Protein AF-A0A378ND97-F1 (afdb_monomer)

Mean predicted aligned error: 9.79 Å

Structure (mmCIF, N/CA/C/O backbone):
data_AF-A0A378ND97-F1
#
_entry.id   AF-A0A378ND97-F1
#
loop_
_atom_site.group_PDB
_atom_site.id
_atom_site.type_symbol
_atom_site.label_atom_id
_atom_site.label_alt_id
_atom_site.label_comp_id
_atom_site.label_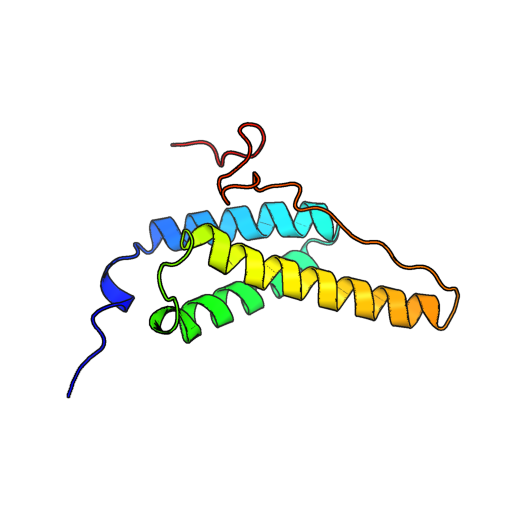asym_id
_atom_site.label_entity_id
_atom_site.label_seq_id
_atom_site.pdbx_PDB_ins_code
_atom_site.Cartn_x
_atom_site.Cartn_y
_atom_site.Cartn_z
_atom_site.occupancy
_atom_site.B_iso_or_equiv
_atom_site.auth_seq_id
_atom_site.auth_comp_id
_atom_site.auth_asym_id
_atom_site.auth_atom_id
_atom_site.pdbx_PDB_model_num
ATOM 1 N N . MET A 1 1 ? -26.756 -15.012 16.395 1.00 37.25 1 MET A N 1
ATOM 2 C CA . MET A 1 1 ? -25.751 -15.045 15.308 1.00 37.25 1 MET A CA 1
ATOM 3 C C . MET A 1 1 ? -25.290 -13.625 15.045 1.00 37.25 1 MET A C 1
ATOM 5 O O . MET A 1 1 ? -26.088 -12.788 14.644 1.00 37.25 1 MET A O 1
ATOM 9 N N . ILE A 1 2 ? -24.046 -13.345 15.417 1.00 39.44 2 ILE A N 1
ATOM 10 C CA . ILE A 1 2 ? -23.477 -12.010 15.603 1.00 39.44 2 ILE A CA 1
ATOM 11 C C . ILE A 1 2 ? -22.924 -11.552 14.249 1.00 39.44 2 ILE A C 1
ATOM 13 O O . ILE A 1 2 ? -21.774 -11.824 13.927 1.00 39.44 2 ILE A O 1
ATOM 17 N N . HIS A 1 3 ? -23.751 -10.922 13.415 1.00 43.84 3 HIS A N 1
ATOM 18 C CA . HIS A 1 3 ? -23.277 -10.317 12.168 1.00 43.84 3 HIS A CA 1
ATOM 19 C C . HIS A 1 3 ? -22.579 -8.990 12.497 1.00 43.84 3 HIS A C 1
ATOM 21 O O . HIS A 1 3 ? -23.192 -7.931 12.580 1.00 43.84 3 HIS A O 1
ATOM 27 N N . ASN A 1 4 ? -21.300 -9.130 12.836 1.00 43.69 4 ASN A N 1
ATOM 28 C CA . ASN A 1 4 ? -20.170 -8.273 12.496 1.00 43.69 4 ASN A CA 1
ATOM 29 C C . ASN A 1 4 ? -20.470 -6.780 12.212 1.00 43.69 4 ASN A C 1
ATOM 31 O O . ASN A 1 4 ? -20.640 -6.359 11.071 1.00 43.69 4 ASN A O 1
ATOM 35 N N . LYS A 1 5 ? -20.502 -5.960 13.271 1.00 46.53 5 LYS A N 1
ATOM 36 C CA . LYS A 1 5 ? -20.775 -4.508 13.223 1.00 46.53 5 LYS A CA 1
ATOM 37 C C . LYS A 1 5 ? -19.636 -3.640 12.651 1.00 46.53 5 LYS A C 1
ATOM 39 O O . LYS A 1 5 ? -19.857 -2.454 12.449 1.00 46.53 5 LYS A O 1
ATOM 44 N N . ILE A 1 6 ? -18.436 -4.178 12.407 1.00 51.16 6 ILE A N 1
ATOM 45 C CA . ILE A 1 6 ? -17.265 -3.372 11.993 1.00 51.16 6 ILE A CA 1
ATOM 46 C C . ILE A 1 6 ? -17.322 -2.994 10.505 1.00 51.16 6 ILE A C 1
ATOM 48 O O . ILE A 1 6 ? -16.892 -1.906 10.130 1.00 51.16 6 ILE A O 1
ATOM 52 N N . SER A 1 7 ? -17.940 -3.831 9.668 1.00 51.81 7 SER A N 1
ATOM 53 C CA . SER A 1 7 ? -18.040 -3.600 8.221 1.00 51.81 7 SER A CA 1
ATOM 54 C C . SER A 1 7 ? -18.982 -2.445 7.819 1.00 51.81 7 SER A C 1
ATOM 56 O O . SER A 1 7 ? -19.127 -2.183 6.629 1.00 51.81 7 SER A O 1
ATOM 58 N N . LEU A 1 8 ? -19.636 -1.773 8.777 1.00 53.94 8 LEU A N 1
ATOM 59 C CA . LEU A 1 8 ? -20.702 -0.784 8.548 1.00 53.94 8 LEU A CA 1
ATOM 60 C C . LEU A 1 8 ? -20.278 0.691 8.709 1.00 53.94 8 LEU A C 1
ATOM 62 O O . LEU A 1 8 ? -21.089 1.560 8.416 1.00 53.94 8 LEU A O 1
ATOM 66 N N . ASP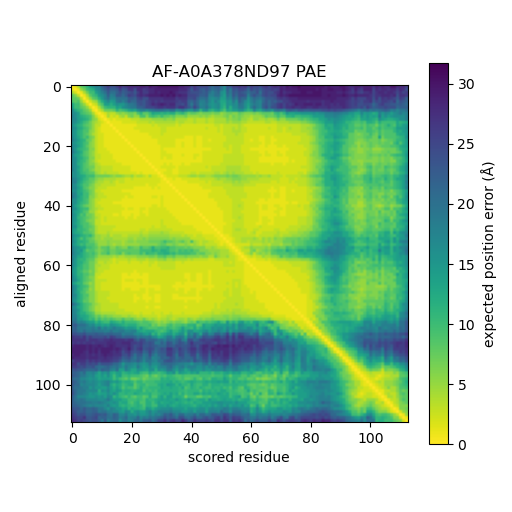 A 1 9 ? -19.040 0.984 9.128 1.00 66.81 9 ASP A N 1
ATOM 67 C CA . ASP A 1 9 ? -18.592 2.362 9.436 1.00 66.81 9 ASP A CA 1
ATOM 68 C C . ASP A 1 9 ? -17.719 3.025 8.351 1.00 66.81 9 ASP A C 1
ATOM 70 O O . ASP A 1 9 ? -17.379 4.200 8.475 1.00 66.81 9 ASP A O 1
ATOM 74 N N . ILE A 1 10 ? -17.321 2.302 7.299 1.00 75.31 10 ILE A N 1
ATOM 75 C CA . ILE A 1 10 ? -16.458 2.844 6.237 1.00 75.31 10 ILE A CA 1
ATOM 76 C C . ILE A 1 10 ? -17.300 3.028 4.980 1.00 75.31 10 ILE A C 1
ATOM 78 O O . ILE A 1 10 ? -17.876 2.063 4.472 1.00 75.31 10 ILE A O 1
ATOM 82 N N . SER A 1 11 ? -17.369 4.256 4.464 1.00 85.38 11 SER A N 1
ATOM 83 C CA . SER A 1 11 ? -18.134 4.515 3.246 1.00 85.38 11 SER A CA 1
ATOM 84 C C . SER A 1 11 ? -17.433 3.923 2.018 1.00 85.38 11 SER A C 1
ATOM 86 O O . SER A 1 11 ? -16.202 3.865 1.931 1.00 85.38 11 SER A O 1
ATOM 88 N N . SER A 1 12 ? -18.219 3.494 1.029 1.00 84.94 12 SER A N 1
ATOM 89 C CA . SER A 1 12 ? -17.696 3.044 -0.268 1.00 84.94 12 SER A CA 1
ATOM 90 C C . SER A 1 12 ? -16.850 4.120 -0.956 1.00 84.94 12 SER A C 1
ATOM 92 O O . SER A 1 12 ? -15.884 3.801 -1.644 1.00 84.94 12 SER A O 1
ATOM 94 N N . GLU A 1 13 ? -17.182 5.389 -0.730 1.00 86.94 13 GLU A N 1
ATOM 95 C CA . GLU A 1 13 ? -16.450 6.551 -1.226 1.00 86.94 13 GLU A CA 1
ATOM 96 C C . GLU A 1 13 ? -15.055 6.671 -0.596 1.00 86.94 13 GLU A C 1
ATOM 98 O O . GLU A 1 13 ? -14.069 6.791 -1.320 1.00 86.94 13 GLU A O 1
ATOM 103 N N . GLN A 1 14 ? -14.939 6.523 0.729 1.00 85.75 14 GLN A N 1
ATOM 104 C CA . GLN A 1 14 ? -13.639 6.497 1.412 1.00 85.75 14 GLN A CA 1
ATOM 105 C C . GLN A 1 14 ? -12.762 5.341 0.920 1.00 85.75 14 GLN A C 1
ATOM 107 O O . GLN A 1 14 ? -11.559 5.502 0.719 1.00 85.75 14 GLN A O 1
ATOM 112 N N . LEU A 1 15 ? -13.357 4.166 0.699 1.00 89.56 15 LEU A N 1
ATOM 113 C CA . LEU A 1 15 ? -12.656 3.010 0.139 1.00 89.56 15 LEU A CA 1
ATOM 114 C C . LEU A 1 15 ? -12.158 3.271 -1.291 1.00 89.56 15 LEU A C 1
ATOM 116 O O . LEU A 1 15 ? -11.027 2.904 -1.622 1.00 89.56 15 LEU A O 1
ATOM 120 N N . ALA A 1 16 ? -12.972 3.918 -2.126 1.00 90.19 16 ALA A N 1
ATOM 121 C CA . ALA A 1 16 ? -12.591 4.284 -3.486 1.00 90.19 16 ALA A CA 1
ATOM 122 C C . ALA A 1 16 ? -11.433 5.295 -3.503 1.00 90.19 16 ALA A C 1
ATOM 124 O O . ALA A 1 16 ? -10.472 5.103 -4.251 1.00 90.19 16 ALA A O 1
ATOM 125 N N . ASP A 1 17 ? -11.487 6.312 -2.643 1.00 89.81 17 ASP A N 1
ATOM 126 C CA . ASP A 1 17 ? -10.430 7.314 -2.485 1.00 89.81 17 ASP A CA 1
ATOM 127 C C . ASP A 1 17 ? -9.103 6.678 -2.023 1.00 89.81 17 ASP A C 1
ATOM 129 O O . ASP A 1 17 ? -8.054 6.869 -2.647 1.00 89.81 17 ASP A O 1
ATOM 133 N N . ILE A 1 18 ? -9.151 5.808 -1.007 1.00 91.00 18 ILE A N 1
ATOM 134 C CA . ILE A 1 18 ? -7.976 5.048 -0.551 1.00 91.00 18 ILE A CA 1
ATOM 135 C C . ILE A 1 18 ? -7.387 4.223 -1.701 1.00 91.00 18 ILE A C 1
ATOM 137 O O . ILE A 1 18 ? -6.175 4.267 -1.921 1.00 91.00 18 ILE A O 1
ATOM 141 N N . ARG A 1 19 ? -8.219 3.513 -2.475 1.00 94.81 19 ARG A N 1
ATOM 142 C CA . ARG A 1 19 ? -7.755 2.725 -3.629 1.00 94.81 19 ARG A CA 1
ATOM 143 C C . ARG A 1 19 ? -7.093 3.602 -4.695 1.00 94.81 19 ARG A C 1
ATOM 145 O O . ARG A 1 19 ? -6.062 3.215 -5.241 1.00 94.81 19 ARG A O 1
ATOM 152 N N . GLN A 1 20 ? -7.656 4.769 -5.009 1.00 93.75 20 GLN A N 1
ATOM 153 C CA . GLN A 1 20 ? -7.060 5.687 -5.988 1.00 93.75 20 GLN A CA 1
ATOM 154 C C . GLN A 1 20 ? -5.675 6.167 -5.549 1.00 93.75 20 GLN A C 1
ATOM 156 O O . GLN A 1 20 ? -4.754 6.259 -6.360 1.00 93.75 20 GLN A O 1
ATOM 161 N N . GLN A 1 21 ? -5.498 6.440 -4.263 1.00 92.00 21 GLN A N 1
ATOM 162 C CA . GLN A 1 21 ? -4.207 6.871 -3.736 1.00 92.00 21 GLN A CA 1
ATOM 163 C C . GLN A 1 21 ? -3.197 5.731 -3.670 1.00 92.00 21 GLN A C 1
ATOM 165 O O . GLN A 1 21 ? -2.021 5.946 -3.953 1.00 92.00 21 GLN A O 1
ATOM 170 N N . MET A 1 22 ? -3.652 4.517 -3.347 1.00 94.88 22 MET A N 1
ATOM 171 C CA . MET A 1 22 ? -2.833 3.310 -3.445 1.00 94.88 22 MET A CA 1
ATOM 172 C C . MET A 1 22 ? -2.289 3.132 -4.865 1.00 94.88 22 MET A C 1
ATOM 174 O O . MET A 1 22 ? -1.111 2.822 -5.018 1.00 94.88 22 MET A O 1
ATOM 178 N N . LEU A 1 23 ? -3.110 3.374 -5.897 1.00 95.31 23 LEU A N 1
ATOM 179 C CA . LEU A 1 23 ? -2.671 3.315 -7.297 1.00 95.31 23 LEU A CA 1
ATOM 180 C C . LEU A 1 23 ? -1.593 4.351 -7.606 1.00 95.31 23 LEU A C 1
ATOM 182 O O . LEU A 1 23 ? -0.549 3.982 -8.134 1.00 95.31 23 LEU A O 1
ATOM 186 N N . LYS A 1 24 ? -1.804 5.619 -7.234 1.00 91.38 24 LYS A N 1
ATOM 187 C CA . LYS A 1 24 ? -0.797 6.676 -7.437 1.00 91.38 24 LYS A CA 1
ATOM 188 C C . LYS A 1 24 ? 0.526 6.327 -6.751 1.00 91.38 24 LYS A C 1
ATOM 190 O O . LYS A 1 24 ? 1.583 6.457 -7.356 1.00 91.38 24 LYS A O 1
ATOM 195 N N . PHE A 1 25 ? 0.460 5.840 -5.512 1.00 89.69 25 PHE A N 1
ATOM 196 C CA . PHE A 1 25 ? 1.630 5.375 -4.772 1.00 89.69 25 PHE A CA 1
ATOM 197 C C . PHE A 1 25 ? 2.334 4.222 -5.498 1.00 89.69 25 PHE A C 1
ATOM 199 O O . PHE A 1 25 ? 3.519 4.322 -5.793 1.00 89.69 25 PHE A O 1
ATOM 206 N N . ALA A 1 26 ? 1.612 3.157 -5.851 1.00 92.56 26 ALA A N 1
ATOM 207 C CA . ALA A 1 26 ? 2.196 1.989 -6.506 1.00 92.56 26 ALA A CA 1
ATOM 208 C C . ALA A 1 26 ? 2.815 2.326 -7.874 1.00 92.56 26 ALA A C 1
ATOM 210 O O . ALA A 1 26 ? 3.880 1.811 -8.200 1.00 92.56 26 ALA A O 1
ATOM 211 N N . GLN A 1 27 ? 2.201 3.231 -8.642 1.00 90.88 27 GLN A N 1
ATOM 212 C CA . GLN A 1 27 ? 2.741 3.710 -9.918 1.00 90.88 27 GLN A CA 1
ATOM 213 C C . GLN A 1 27 ? 4.080 4.438 -9.749 1.00 90.88 27 GLN A C 1
ATOM 215 O O . GLN A 1 27 ? 4.990 4.216 -10.547 1.00 90.88 27 GLN A O 1
ATOM 220 N N . LEU A 1 28 ? 4.226 5.256 -8.700 1.00 86.88 28 LEU A N 1
ATOM 221 C CA . LEU A 1 28 ? 5.491 5.932 -8.392 1.00 86.88 28 LEU A CA 1
ATOM 222 C C . LEU A 1 28 ? 6.600 4.945 -8.005 1.00 86.88 28 LEU A C 1
ATOM 224 O O . LEU A 1 28 ? 7.759 5.190 -8.317 1.00 86.88 28 LEU A O 1
ATOM 228 N N . GLN A 1 29 ? 6.251 3.843 -7.337 1.00 85.88 29 GLN A N 1
ATOM 229 C CA . GLN A 1 29 ? 7.220 2.843 -6.873 1.00 85.88 29 GLN A CA 1
ATOM 230 C C . GLN A 1 29 ? 7.624 1.844 -7.967 1.00 85.88 29 GLN A C 1
ATOM 232 O O . GLN A 1 29 ? 8.773 1.425 -8.035 1.00 85.88 29 GLN A O 1
ATOM 237 N N . LEU A 1 30 ? 6.681 1.429 -8.816 1.00 87.56 30 LEU A N 1
ATOM 238 C CA . LEU A 1 30 ? 6.882 0.308 -9.740 1.00 87.56 30 LEU A CA 1
ATOM 239 C C . LEU A 1 30 ? 7.172 0.738 -11.179 1.00 87.56 30 LEU A C 1
ATOM 241 O O . LEU A 1 30 ? 7.685 -0.073 -11.947 1.00 87.56 30 LEU A O 1
ATOM 245 N N . GLN A 1 31 ? 6.818 1.975 -11.552 1.00 86.31 31 GLN A N 1
ATOM 246 C CA . GLN A 1 31 ? 6.921 2.509 -12.920 1.00 86.31 31 GLN A CA 1
ATOM 247 C C . GLN A 1 31 ? 6.237 1.638 -14.000 1.00 86.31 31 GLN A C 1
ATOM 249 O O . GLN A 1 31 ? 6.471 1.813 -15.193 1.00 86.31 31 GLN A O 1
ATOM 254 N N . ASP A 1 32 ? 5.353 0.728 -13.587 1.00 91.12 32 ASP A N 1
ATOM 255 C CA . ASP A 1 32 ? 4.566 -0.164 -14.434 1.00 91.12 32 ASP A CA 1
ATOM 256 C C . ASP A 1 32 ? 3.105 -0.082 -13.986 1.00 91.12 32 ASP A C 1
ATOM 258 O O . ASP A 1 32 ? 2.766 -0.375 -12.836 1.00 91.12 32 ASP A O 1
ATOM 262 N N . ILE A 1 33 ? 2.242 0.363 -14.900 1.00 92.56 33 ILE A N 1
ATOM 263 C CA . ILE A 1 33 ? 0.828 0.628 -14.622 1.00 92.56 33 ILE A CA 1
ATOM 264 C C . ILE A 1 33 ? 0.075 -0.671 -14.331 1.00 92.56 33 ILE A C 1
ATOM 266 O O . ILE A 1 33 ? -0.689 -0.715 -13.368 1.00 92.56 33 ILE A O 1
ATOM 270 N N . ALA A 1 34 ? 0.295 -1.718 -15.129 1.00 95.38 34 ALA A N 1
ATOM 271 C CA . ALA A 1 34 ? -0.421 -2.983 -14.983 1.00 95.38 34 ALA A CA 1
ATOM 272 C C . ALA A 1 34 ? -0.022 -3.669 -13.673 1.00 95.38 34 ALA A C 1
ATOM 274 O O . ALA A 1 34 ? -0.875 -4.060 -12.877 1.00 95.38 34 ALA A O 1
ATOM 275 N N . LEU A 1 35 ? 1.281 -3.711 -13.394 1.00 94.50 35 LEU A N 1
ATOM 276 C CA . LEU A 1 35 ? 1.788 -4.267 -12.147 1.00 94.50 35 LEU A CA 1
ATOM 277 C C . LEU A 1 35 ? 1.300 -3.476 -10.923 1.00 94.50 35 LEU A C 1
ATOM 279 O O . LEU A 1 35 ? 0.939 -4.069 -9.906 1.00 94.50 35 LEU A O 1
ATOM 283 N N . ALA A 1 36 ? 1.272 -2.142 -11.002 1.00 94.81 36 ALA A N 1
ATOM 284 C CA . ALA A 1 36 ? 0.737 -1.308 -9.931 1.00 94.81 36 ALA A CA 1
ATOM 285 C C . ALA A 1 36 ? -0.746 -1.605 -9.667 1.00 94.81 36 ALA A C 1
ATOM 287 O O . ALA A 1 36 ? -1.146 -1.726 -8.505 1.00 94.81 36 ALA A O 1
ATOM 288 N N . GLU A 1 37 ? -1.555 -1.764 -10.717 1.00 96.81 37 GLU A N 1
ATOM 289 C CA . GLU A 1 37 ? -2.961 -2.143 -10.582 1.00 96.81 37 GLU A CA 1
ATOM 290 C C . GLU A 1 37 ? -3.132 -3.500 -9.900 1.00 96.81 37 GLU A C 1
ATOM 292 O O . GLU A 1 37 ? -3.934 -3.603 -8.966 1.00 96.81 37 GLU A O 1
ATOM 297 N N . ASP A 1 38 ? -2.356 -4.504 -10.301 1.00 97.00 38 ASP A N 1
ATOM 298 C CA . ASP A 1 38 ? -2.414 -5.847 -9.719 1.00 97.00 38 ASP A CA 1
ATOM 299 C C . ASP A 1 38 ? -2.028 -5.840 -8.234 1.00 97.00 38 ASP A C 1
ATOM 301 O O . ASP A 1 38 ? -2.757 -6.363 -7.380 1.00 97.00 38 ASP A O 1
ATOM 305 N N . MET A 1 39 ? -0.921 -5.174 -7.887 1.00 96.31 39 MET A N 1
ATOM 306 C CA . MET A 1 39 ? -0.461 -5.071 -6.499 1.00 96.31 39 MET A CA 1
ATOM 307 C C . MET A 1 39 ? -1.493 -4.368 -5.612 1.00 96.31 39 MET A C 1
ATOM 309 O O . MET A 1 39 ? -1.755 -4.819 -4.490 1.00 96.31 39 MET A O 1
ATOM 313 N N . VAL A 1 40 ? -2.109 -3.292 -6.111 1.00 97.25 40 VAL A N 1
ATOM 314 C CA . VAL A 1 40 ? -3.151 -2.561 -5.380 1.00 97.25 40 VAL A CA 1
ATOM 315 C C . VAL A 1 40 ? -4.411 -3.392 -5.224 1.00 97.25 40 VAL A C 1
ATOM 317 O O . VAL A 1 40 ? -4.953 -3.436 -4.120 1.00 97.25 40 VAL A O 1
ATOM 320 N N . GLN A 1 41 ? -4.878 -4.063 -6.277 1.00 96.25 41 GLN A N 1
ATOM 321 C CA . GLN A 1 41 ? -6.073 -4.904 -6.204 1.00 96.25 41 GLN A CA 1
ATOM 322 C C . GLN A 1 41 ? -5.924 -5.993 -5.144 1.00 96.25 41 GLN A C 1
ATOM 324 O O . GLN A 1 41 ? -6.776 -6.121 -4.261 1.00 96.25 41 GLN A O 1
ATOM 329 N N . GLU A 1 42 ? -4.821 -6.735 -5.177 1.00 96.00 42 GLU A N 1
ATOM 330 C CA . GLU A 1 42 ? -4.560 -7.792 -4.205 1.00 96.00 42 GLU A CA 1
ATOM 331 C C . GLU A 1 42 ? -4.439 -7.254 -2.773 1.00 96.00 42 GLU A C 1
ATOM 333 O O . GLU A 1 42 ? -5.061 -7.795 -1.853 1.00 96.00 42 GLU A O 1
ATOM 338 N N . ALA A 1 43 ? -3.669 -6.180 -2.565 1.00 95.50 43 ALA A N 1
ATOM 339 C CA . ALA A 1 43 ? -3.500 -5.575 -1.244 1.00 95.50 43 ALA A CA 1
ATOM 340 C C . ALA A 1 43 ? -4.834 -5.062 -0.683 1.00 95.50 43 ALA A C 1
ATOM 342 O O . ALA A 1 43 ? -5.158 -5.309 0.478 1.00 95.50 43 ALA A O 1
ATOM 343 N N . PHE A 1 44 ? -5.631 -4.395 -1.516 1.00 94.56 44 PHE A N 1
ATOM 344 C CA . PHE A 1 44 ? -6.911 -3.816 -1.131 1.00 94.56 44 PHE A CA 1
ATOM 345 C C . PHE A 1 44 ? -7.954 -4.887 -0.794 1.00 94.56 44 PHE A C 1
ATOM 347 O O . PHE A 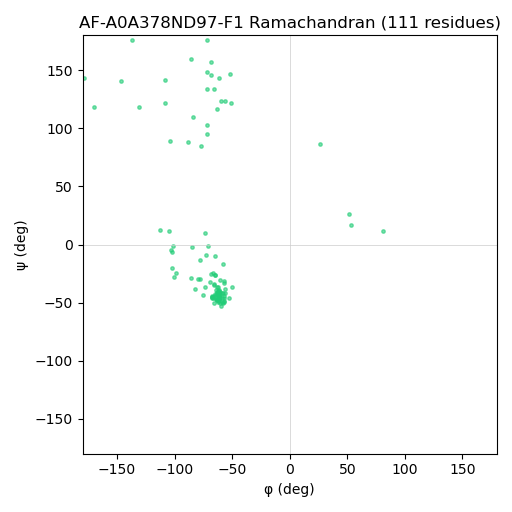1 44 ? -8.616 -4.805 0.241 1.00 94.56 44 PHE A O 1
ATOM 354 N N . VAL A 1 45 ? -8.054 -5.943 -1.609 1.00 93.81 45 VAL A N 1
ATOM 355 C CA . VAL A 1 45 ? -8.937 -7.086 -1.327 1.00 93.81 45 VAL A CA 1
ATOM 356 C C . VAL A 1 45 ? -8.522 -7.785 -0.034 1.00 93.81 45 VAL A C 1
ATOM 358 O O . VAL A 1 45 ? -9.380 -8.111 0.789 1.00 93.81 45 VAL A O 1
ATOM 361 N N . ASN A 1 46 ? -7.221 -7.992 0.181 1.00 91.75 46 ASN A N 1
ATOM 362 C CA . ASN A 1 46 ? -6.719 -8.591 1.417 1.00 91.75 46 ASN A CA 1
ATOM 363 C C . ASN A 1 46 ? -6.998 -7.711 2.639 1.00 91.75 46 ASN A C 1
ATOM 365 O O . ASN A 1 46 ? -7.362 -8.240 3.690 1.00 91.75 46 ASN A O 1
ATOM 369 N N . ALA A 1 47 ? -6.875 -6.391 2.503 1.00 91.44 47 ALA A N 1
ATOM 370 C CA . ALA A 1 47 ? -7.183 -5.453 3.572 1.00 91.44 47 ALA A CA 1
ATOM 371 C C . ALA A 1 47 ? -8.668 -5.493 3.951 1.00 91.44 47 ALA A C 1
ATOM 373 O O . ALA A 1 47 ? -8.985 -5.629 5.129 1.00 91.44 47 ALA A O 1
ATOM 374 N N . ILE A 1 48 ? -9.577 -5.461 2.969 1.00 89.94 48 ILE A N 1
ATOM 375 C CA . ILE A 1 48 ? -11.026 -5.546 3.216 1.00 89.94 48 ILE A CA 1
ATOM 376 C C . ILE A 1 48 ? -11.388 -6.878 3.880 1.00 89.94 48 ILE A C 1
ATOM 378 O O . ILE A 1 48 ? -12.121 -6.895 4.863 1.00 89.94 48 ILE A O 1
ATOM 382 N N . LYS A 1 49 ? -10.835 -7.997 3.397 1.00 89.06 49 LYS A N 1
ATOM 383 C CA . LYS A 1 49 ? -11.079 -9.323 3.991 1.00 89.06 49 LYS A CA 1
ATOM 384 C C . LYS A 1 49 ? -10.620 -9.429 5.447 1.00 89.06 49 LYS A C 1
ATOM 386 O O . LYS A 1 49 ? -11.199 -10.198 6.203 1.00 89.06 49 LYS A O 1
ATOM 391 N N . ASN A 1 50 ? -9.579 -8.691 5.829 1.00 88.06 50 ASN A N 1
ATOM 392 C CA . ASN A 1 50 ? -8.997 -8.720 7.172 1.00 88.06 50 ASN A CA 1
ATOM 393 C C . ASN A 1 50 ? -9.366 -7.496 8.013 1.00 88.06 50 ASN A C 1
ATOM 395 O O . ASN A 1 50 ? -8.765 -7.277 9.065 1.00 88.06 50 ASN A O 1
ATOM 399 N N . ILE A 1 51 ? -10.329 -6.688 7.570 1.00 86.12 51 ILE A N 1
ATOM 400 C CA . ILE A 1 51 ? -10.633 -5.412 8.214 1.00 86.12 51 ILE A CA 1
ATOM 401 C C . ILE A 1 51 ? -11.158 -5.584 9.641 1.00 86.12 51 ILE A C 1
ATOM 403 O O . ILE A 1 51 ? -10.926 -4.733 10.492 1.00 86.12 51 ILE A O 1
ATOM 407 N N . ASP A 1 52 ? -11.770 -6.729 9.940 1.00 83.81 52 ASP A N 1
ATOM 408 C CA . ASP A 1 52 ? -12.224 -7.082 11.287 1.00 83.81 52 ASP A CA 1
ATOM 409 C C . ASP A 1 52 ? -11.066 -7.285 12.276 1.00 83.81 52 ASP A C 1
ATOM 411 O O . ASP A 1 52 ? -11.230 -7.096 13.480 1.00 83.81 52 ASP A O 1
ATOM 415 N N . ASN A 1 53 ? -9.872 -7.613 11.772 1.00 83.50 53 ASN A N 1
ATOM 416 C CA . ASN A 1 53 ? -8.656 -7.760 12.573 1.00 83.50 53 ASN A CA 1
ATOM 417 C C . ASN A 1 53 ? -7.933 -6.423 12.798 1.00 83.50 53 ASN A C 1
ATOM 419 O O . ASN A 1 53 ? -6.901 -6.380 13.476 1.00 83.50 53 ASN A O 1
ATOM 423 N N . PHE A 1 54 ? -8.440 -5.323 12.239 1.00 81.56 54 PHE A N 1
ATOM 424 C CA . PHE A 1 54 ? -7.846 -4.009 12.412 1.00 81.56 54 PHE A CA 1
ATOM 425 C C . PHE A 1 54 ? -8.073 -3.488 13.839 1.00 81.56 54 PHE A C 1
ATOM 427 O O . PHE A 1 54 ? -9.133 -2.978 14.197 1.00 81.56 54 PHE A O 1
ATOM 434 N N . GLN A 1 55 ? -7.028 -3.564 14.665 1.00 78.69 55 GLN A N 1
ATOM 435 C CA . GLN A 1 55 ? -7.068 -3.215 16.094 1.00 78.69 55 GLN A CA 1
ATOM 436 C C . GLN A 1 55 ? -7.133 -1.699 16.385 1.00 78.69 55 GLN A C 1
ATOM 438 O O . GLN A 1 55 ? -6.940 -1.302 17.532 1.00 78.69 55 GLN A O 1
ATOM 443 N N . ARG A 1 56 ? -7.343 -0.840 15.372 1.00 79.56 56 ARG A N 1
ATOM 444 C CA . ARG A 1 56 ? -7.385 0.639 15.483 1.00 79.56 56 ARG A CA 1
ATOM 445 C C . ARG A 1 56 ? -6.177 1.275 16.198 1.00 79.56 56 ARG A C 1
ATOM 447 O O . ARG A 1 56 ? -6.278 2.362 16.752 1.00 79.56 56 ARG A O 1
ATOM 454 N N . LYS A 1 57 ? -5.020 0.605 16.164 1.00 77.81 57 LYS A N 1
ATOM 455 C CA . LYS A 1 57 ? -3.745 1.102 16.722 1.00 77.81 57 LYS A CA 1
ATOM 456 C C . LYS A 1 57 ? -3.048 2.139 15.833 1.00 77.81 57 LYS A C 1
ATOM 458 O O . LYS A 1 57 ? -2.117 2.793 16.277 1.00 77.81 57 LYS A O 1
ATOM 463 N N . ALA A 1 58 ? -3.490 2.259 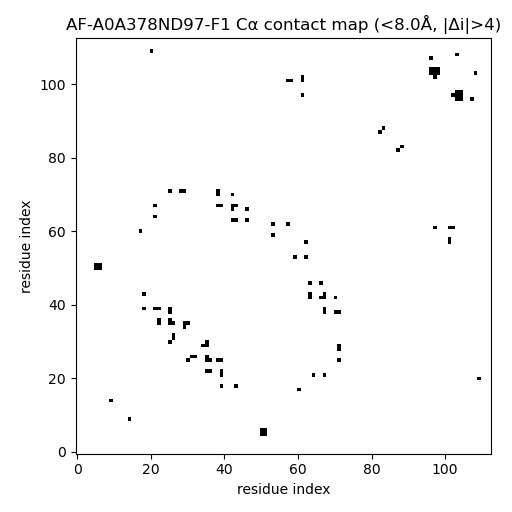14.587 1.00 79.06 58 ALA A N 1
ATOM 464 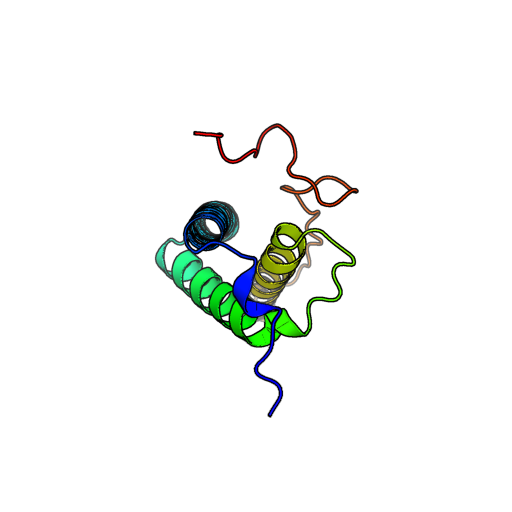C CA . ALA A 1 58 ? -3.072 3.261 13.614 1.00 79.06 58 ALA A CA 1
ATOM 465 C C . ALA A 1 58 ? -4.325 3.780 12.894 1.00 79.06 58 ALA A C 1
ATOM 467 O O . ALA A 1 58 ? -5.416 3.253 13.120 1.00 79.06 58 ALA A O 1
ATOM 468 N N . ALA A 1 59 ? -4.196 4.773 12.013 1.00 84.88 59 ALA A N 1
ATOM 469 C CA . ALA A 1 59 ? -5.289 5.125 11.111 1.00 84.88 59 ALA A CA 1
ATOM 470 C C . ALA A 1 59 ? -5.520 3.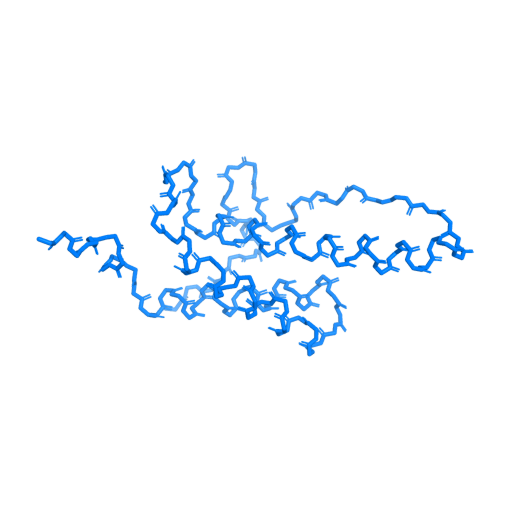998 10.083 1.00 84.88 59 ALA A C 1
ATOM 472 O O . ALA A 1 59 ? -4.574 3.339 9.645 1.00 84.88 59 ALA A O 1
ATOM 473 N N . LEU A 1 60 ? -6.779 3.778 9.678 1.00 84.81 60 LEU A N 1
ATOM 474 C CA . LEU A 1 60 ? -7.161 2.715 8.730 1.00 84.81 60 LEU A CA 1
ATOM 475 C C . LEU A 1 60 ? -6.330 2.783 7.446 1.00 84.81 60 LEU A C 1
A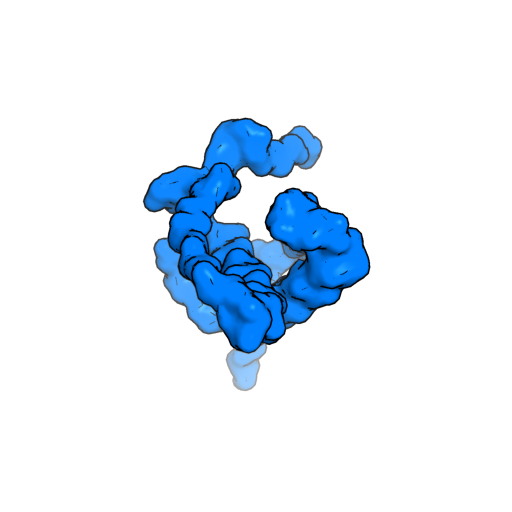TOM 477 O O . LEU A 1 60 ? -5.784 1.790 6.978 1.00 84.81 60 LEU A O 1
ATOM 481 N N . LYS A 1 61 ? -6.203 3.994 6.914 1.00 86.50 61 LYS A N 1
ATOM 482 C CA . LYS A 1 61 ? -5.430 4.300 5.720 1.00 86.50 61 LYS A CA 1
ATOM 483 C C . LYS A 1 61 ? -3.970 3.866 5.855 1.00 86.50 61 LYS A C 1
ATOM 485 O O . LYS A 1 61 ? -3.469 3.159 4.992 1.00 86.50 61 LYS A O 1
ATOM 490 N N . THR A 1 62 ? -3.317 4.210 6.964 1.00 86.75 62 THR A N 1
ATOM 491 C CA . THR A 1 62 ? -1.931 3.818 7.259 1.00 86.75 62 THR A CA 1
ATOM 492 C C . THR A 1 62 ? -1.778 2.300 7.279 1.00 86.75 62 THR A C 1
ATOM 494 O O . THR A 1 62 ? -0.833 1.763 6.711 1.00 86.75 62 THR A O 1
ATOM 497 N N . TRP A 1 63 ? -2.737 1.589 7.875 1.00 89.25 63 TRP A N 1
ATOM 498 C CA . TRP A 1 63 ? -2.727 0.128 7.906 1.00 89.25 63 TRP A CA 1
ATOM 499 C C . TRP A 1 63 ? -2.886 -0.496 6.512 1.00 89.25 63 TRP A C 1
ATOM 501 O O . TRP A 1 63 ? -2.121 -1.392 6.158 1.00 89.25 63 TRP A O 1
ATOM 511 N N . ILE A 1 64 ? -3.804 0.014 5.685 1.00 91.31 64 ILE A N 1
ATOM 512 C CA . ILE A 1 64 ? -3.987 -0.449 4.297 1.00 91.31 64 ILE A CA 1
ATOM 513 C C . ILE A 1 64 ? -2.722 -0.198 3.463 1.00 91.31 64 ILE A C 1
ATOM 515 O O . ILE A 1 64 ? -2.274 -1.073 2.721 1.00 91.31 64 ILE A O 1
ATOM 519 N N . PHE A 1 65 ? -2.109 0.976 3.606 1.00 91.25 65 PHE A N 1
ATOM 520 C CA . PHE A 1 65 ? -0.877 1.304 2.891 1.00 91.25 65 PHE A CA 1
ATOM 521 C C . PHE A 1 65 ? 0.322 0.493 3.373 1.00 91.25 65 PHE A C 1
ATOM 523 O O . PHE A 1 65 ? 1.169 0.148 2.556 1.00 91.25 65 PHE A O 1
ATOM 530 N N . ALA A 1 66 ? 0.387 0.123 4.654 1.00 89.38 66 ALA A N 1
ATOM 531 C CA . ALA A 1 66 ? 1.417 -0.788 5.143 1.00 89.38 66 ALA A CA 1
ATOM 532 C C . ALA A 1 66 ? 1.327 -2.162 4.455 1.00 89.38 66 ALA A C 1
ATOM 534 O O . ALA A 1 66 ? 2.354 -2.718 4.069 1.00 89.38 66 ALA A O 1
ATOM 535 N N . ILE A 1 67 ? 0.112 -2.680 4.225 1.00 92.31 67 ILE A N 1
ATOM 536 C CA . ILE A 1 67 ? -0.097 -3.929 3.469 1.00 92.31 67 ILE A CA 1
ATOM 537 C C . ILE A 1 67 ? 0.430 -3.784 2.035 1.00 92.31 67 ILE A C 1
ATOM 539 O O . ILE A 1 67 ? 1.162 -4.653 1.561 1.00 92.31 67 ILE A O 1
ATOM 543 N N . LEU A 1 68 ? 0.091 -2.685 1.354 1.00 94.69 68 LEU A N 1
ATOM 544 C CA . LEU A 1 68 ? 0.568 -2.421 -0.006 1.00 94.69 68 LEU A CA 1
ATOM 545 C C . LEU A 1 68 ? 2.088 -2.254 -0.070 1.00 94.69 68 LEU A C 1
ATOM 547 O O . LEU A 1 68 ? 2.724 -2.882 -0.911 1.00 94.69 68 LEU A O 1
ATOM 551 N N . LYS A 1 69 ? 2.670 -1.446 0.824 1.00 89.62 69 LYS A N 1
ATOM 552 C CA . LYS A 1 69 ? 4.117 -1.218 0.899 1.00 89.62 69 LYS A CA 1
ATOM 553 C C . LYS A 1 69 ? 4.856 -2.539 1.087 1.00 89.62 69 LYS A C 1
ATOM 555 O O . LYS A 1 69 ? 5.764 -2.824 0.318 1.00 89.62 69 LYS A O 1
ATOM 560 N N . ASN A 1 70 ? 4.432 -3.368 2.042 1.00 89.50 70 ASN A N 1
ATOM 561 C CA . ASN A 1 70 ? 5.047 -4.678 2.264 1.00 89.50 70 ASN A CA 1
ATOM 562 C C . ASN A 1 70 ? 4.976 -5.550 1.008 1.00 89.50 70 ASN A C 1
ATOM 564 O O . ASN A 1 70 ? 5.961 -6.177 0.642 1.00 89.50 70 ASN A O 1
ATOM 568 N N . LYS A 1 71 ? 3.840 -5.539 0.302 1.00 92.00 71 LYS A N 1
ATOM 569 C CA . LYS A 1 71 ? 3.679 -6.299 -0.938 1.00 92.00 71 LYS A CA 1
ATOM 570 C C . LYS A 1 71 ? 4.598 -5.811 -2.062 1.00 92.00 71 LYS A C 1
ATOM 572 O O . LYS A 1 71 ? 5.177 -6.639 -2.761 1.00 92.00 71 LYS A O 1
ATOM 577 N N . ILE A 1 72 ? 4.730 -4.495 -2.232 1.00 91.44 72 ILE A N 1
ATOM 578 C CA . ILE A 1 72 ? 5.640 -3.891 -3.214 1.00 91.44 72 ILE A CA 1
ATOM 579 C C . ILE A 1 72 ? 7.089 -4.220 -2.858 1.00 91.44 72 ILE A C 1
ATOM 581 O O . ILE A 1 72 ? 7.812 -4.700 -3.719 1.00 91.44 72 ILE A O 1
ATOM 585 N N . ILE A 1 73 ? 7.488 -4.058 -1.594 1.00 87.31 73 ILE A N 1
ATOM 586 C CA . ILE A 1 73 ? 8.830 -4.419 -1.120 1.00 87.31 73 ILE A CA 1
ATOM 587 C C . ILE A 1 73 ? 9.106 -5.902 -1.352 1.00 87.31 73 ILE A C 1
ATOM 589 O O . ILE A 1 73 ? 10.160 -6.250 -1.867 1.00 87.31 73 ILE A O 1
ATOM 593 N N . ASP A 1 74 ? 8.171 -6.791 -1.024 1.00 87.00 74 ASP A N 1
ATOM 594 C CA . ASP A 1 74 ? 8.336 -8.225 -1.262 1.00 87.00 74 ASP A CA 1
ATOM 595 C C . ASP A 1 74 ? 8.457 -8.547 -2.756 1.00 87.00 74 ASP A C 1
ATOM 597 O O . ASP A 1 74 ? 9.206 -9.450 -3.134 1.00 87.00 74 ASP A O 1
ATOM 601 N N . TYR A 1 75 ? 7.718 -7.834 -3.612 1.00 90.62 75 TYR A N 1
ATOM 602 C CA . TYR A 1 75 ? 7.837 -7.959 -5.061 1.00 90.62 75 TYR A CA 1
ATOM 603 C C . TYR A 1 75 ? 9.203 -7.473 -5.551 1.00 90.62 75 TYR A C 1
ATOM 605 O O . TYR A 1 75 ? 9.875 -8.217 -6.263 1.00 90.62 75 TYR A O 1
ATOM 613 N N . LEU A 1 76 ? 9.631 -6.277 -5.139 1.00 85.88 76 LEU A N 1
ATOM 614 C CA . LEU A 1 76 ? 10.918 -5.691 -5.508 1.00 85.88 76 LEU A CA 1
ATOM 615 C C . LEU A 1 76 ? 12.061 -6.566 -5.007 1.00 85.88 76 LEU A C 1
ATOM 617 O O . LEU A 1 76 ? 12.827 -7.040 -5.823 1.00 85.88 76 LEU A O 1
ATOM 621 N N . ARG A 1 77 ? 12.070 -6.989 -3.740 1.00 82.62 77 ARG A N 1
ATOM 622 C CA . ARG A 1 77 ? 13.056 -7.947 -3.207 1.00 82.62 77 ARG A CA 1
ATOM 623 C C . ARG A 1 77 ? 13.093 -9.272 -3.961 1.00 82.62 77 ARG A C 1
ATOM 625 O O . ARG A 1 77 ? 14.141 -9.906 -4.028 1.00 82.62 77 ARG A O 1
ATOM 632 N N . LYS A 1 78 ? 11.963 -9.762 -4.483 1.00 84.31 78 LYS A N 1
ATOM 633 C CA . LYS A 1 78 ? 11.936 -10.979 -5.316 1.00 84.31 78 LYS A CA 1
ATOM 634 C C . LYS A 1 78 ? 12.470 -10.711 -6.717 1.00 84.31 78 LYS A C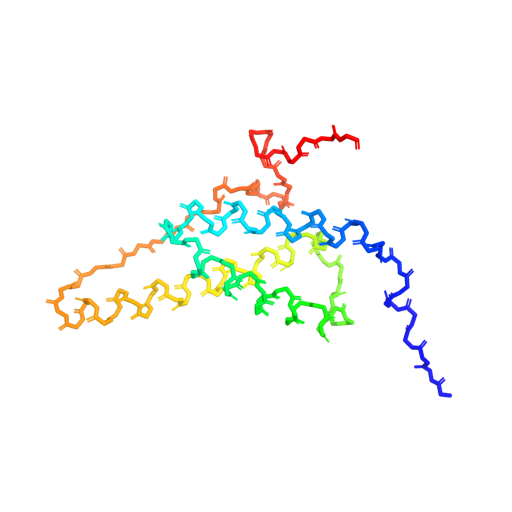 1
ATOM 636 O O . LYS A 1 78 ? 13.221 -11.542 -7.215 1.00 84.31 78 LYS A O 1
ATOM 641 N N . LYS A 1 79 ? 12.076 -9.597 -7.332 1.00 81.62 79 LYS A N 1
ATOM 642 C CA . LYS A 1 79 ? 12.568 -9.145 -8.636 1.00 81.62 79 LYS A CA 1
ATOM 643 C C . LYS A 1 79 ? 14.072 -8.918 -8.565 1.00 81.62 79 LYS A C 1
ATOM 645 O O . LYS A 1 79 ? 14.797 -9.512 -9.349 1.00 81.62 79 LYS A O 1
ATOM 650 N N . ASP A 1 80 ? 14.513 -8.173 -7.565 1.00 73.69 80 ASP A N 1
ATOM 651 C CA . ASP A 1 80 ? 15.905 -7.966 -7.233 1.00 73.69 80 ASP A CA 1
ATOM 652 C C . ASP A 1 80 ? 16.537 -9.306 -6.951 1.00 73.69 80 ASP A C 1
ATOM 654 O O . ASP A 1 80 ? 17.487 -9.591 -7.623 1.00 73.69 80 ASP A O 1
ATOM 658 N N . ARG A 1 81 ? 16.013 -10.225 -6.127 1.00 65.81 81 ARG A N 1
ATOM 659 C CA . ARG A 1 81 ? 16.661 -11.546 -5.951 1.00 65.81 81 ARG A CA 1
ATOM 660 C C . ARG A 1 81 ? 16.853 -12.313 -7.264 1.00 65.81 81 ARG A C 1
ATOM 662 O O . ARG A 1 81 ? 17.887 -12.944 -7.429 1.00 65.81 81 ARG A O 1
ATOM 669 N N . ILE A 1 82 ? 15.895 -12.250 -8.187 1.00 67.00 82 ILE A N 1
ATOM 670 C CA . ILE A 1 82 ? 16.025 -12.844 -9.529 1.00 67.00 82 ILE A CA 1
ATOM 671 C C . ILE A 1 82 ? 17.126 -12.131 -10.338 1.00 67.00 82 ILE A C 1
ATOM 673 O O . ILE A 1 82 ? 17.848 -12.774 -11.092 1.00 67.00 82 ILE A O 1
ATOM 677 N N . VAL A 1 83 ? 17.282 -10.818 -10.155 1.00 60.53 83 VAL A N 1
ATOM 678 C CA . VAL A 1 83 ? 18.355 -9.999 -10.743 1.00 60.53 83 VAL A CA 1
ATOM 679 C C . VAL A 1 83 ? 19.686 -10.132 -9.975 1.00 60.53 83 VAL A C 1
ATOM 681 O O . VAL A 1 83 ? 20.732 -10.067 -10.594 1.00 60.53 83 VAL A O 1
ATOM 684 N N . LEU A 1 84 ? 19.679 -10.395 -8.666 1.00 47.12 84 LEU A N 1
ATOM 685 C CA . LEU A 1 84 ? 20.791 -10.461 -7.708 1.00 47.12 84 LEU A CA 1
ATOM 686 C C . LEU A 1 84 ? 21.436 -11.843 -7.698 1.00 47.12 84 LEU A C 1
ATOM 688 O O . LEU A 1 84 ? 22.631 -11.965 -7.454 1.00 47.12 84 LEU A O 1
ATOM 692 N N . GLU A 1 85 ? 20.662 -12.885 -8.015 1.00 50.97 85 GLU A N 1
ATOM 693 C CA . GLU A 1 85 ? 21.207 -14.155 -8.500 1.00 50.97 85 GLU A CA 1
ATOM 694 C C . GLU A 1 85 ? 22.038 -13.931 -9.783 1.00 50.97 85 GLU A C 1
ATOM 696 O O . GLU A 1 85 ? 22.880 -14.765 -10.109 1.00 50.97 85 GLU A O 1
ATOM 701 N N . SER A 1 86 ? 21.878 -12.773 -10.450 1.00 50.00 86 SER A N 1
ATOM 702 C CA . SER A 1 86 ? 22.824 -12.250 -11.442 1.00 50.00 86 SER A CA 1
ATOM 703 C C . SER A 1 86 ? 23.782 -11.140 -10.951 1.00 50.00 86 SER A C 1
ATOM 705 O O . SER A 1 86 ? 24.880 -11.131 -11.479 1.00 50.00 86 SER A O 1
ATOM 707 N N . ASP A 1 87 ? 23.470 -10.285 -9.955 1.00 45.34 87 ASP A N 1
ATOM 708 C CA . ASP A 1 87 ? 24.403 -9.298 -9.339 1.00 45.34 87 ASP A CA 1
ATOM 709 C C . ASP A 1 87 ? 23.840 -8.611 -8.058 1.00 45.34 87 ASP A C 1
ATOM 711 O O . ASP A 1 87 ? 22.843 -7.905 -8.146 1.00 45.34 87 ASP A O 1
ATOM 715 N N . LEU A 1 88 ? 24.481 -8.784 -6.885 1.00 45.00 88 LEU A N 1
ATOM 716 C CA . LEU A 1 88 ? 24.066 -8.416 -5.500 1.00 45.00 88 LEU A CA 1
ATOM 717 C C . LEU A 1 88 ? 24.074 -6.893 -5.106 1.00 45.00 88 LEU A C 1
ATOM 719 O O . LEU A 1 88 ? 25.115 -6.272 -5.271 1.00 45.00 88 LEU A O 1
ATOM 723 N N . ALA A 1 89 ? 23.029 -6.337 -4.446 1.00 46.62 89 ALA A N 1
ATOM 724 C CA . ALA A 1 89 ? 22.991 -5.371 -3.320 1.00 46.62 89 ALA A CA 1
ATOM 725 C C . ALA A 1 89 ? 21.545 -5.010 -2.839 1.00 46.62 89 ALA A C 1
ATOM 727 O O . ALA A 1 89 ? 20.626 -4.895 -3.645 1.00 46.62 89 ALA A O 1
ATOM 728 N N . ASP A 1 90 ? 21.392 -4.829 -1.517 1.00 51.06 90 ASP A N 1
ATOM 729 C CA . ASP A 1 90 ? 20.216 -4.365 -0.744 1.00 51.06 90 ASP A CA 1
ATOM 730 C C . ASP A 1 90 ? 19.863 -2.880 -0.972 1.00 51.06 90 ASP A C 1
ATOM 732 O O . ASP A 1 90 ? 20.763 -2.081 -1.223 1.00 51.06 90 ASP A O 1
ATOM 736 N N . ASP A 1 91 ? 18.602 -2.488 -0.716 1.00 49.62 91 ASP A N 1
ATOM 737 C CA . ASP A 1 91 ? 18.310 -1.124 -0.248 1.00 49.62 91 ASP A CA 1
ATOM 738 C C . ASP A 1 91 ? 17.117 -1.048 0.730 1.00 49.62 91 ASP A C 1
ATOM 740 O O . ASP A 1 91 ? 16.108 -1.755 0.609 1.00 49.62 91 ASP A O 1
ATOM 744 N N . ASP A 1 92 ? 17.274 -0.200 1.744 1.00 55.66 92 ASP A N 1
ATOM 745 C CA . ASP A 1 92 ? 16.399 -0.050 2.912 1.00 55.66 92 ASP A CA 1
ATOM 746 C C . ASP A 1 92 ? 15.557 1.233 2.728 1.00 55.66 92 ASP A C 1
ATOM 748 O O . ASP A 1 92 ? 15.967 2.334 3.092 1.00 55.66 92 ASP A O 1
ATOM 752 N N . GLU A 1 93 ? 14.387 1.128 2.081 1.00 56.75 93 GLU A N 1
ATOM 753 C CA . GLU A 1 93 ? 13.598 2.308 1.680 1.00 56.75 93 GLU A CA 1
ATOM 754 C C . GLU A 1 93 ? 12.673 2.868 2.788 1.00 56.75 93 GLU A C 1
ATOM 756 O O . GLU A 1 93 ? 11.606 2.325 3.143 1.00 56.75 93 GLU A O 1
ATOM 761 N N . GLU A 1 94 ? 13.057 4.051 3.283 1.00 53.72 94 GLU A N 1
ATOM 762 C CA . GLU A 1 94 ? 12.268 4.927 4.154 1.00 53.72 94 GLU A CA 1
ATOM 763 C C . GLU A 1 94 ? 10.862 5.231 3.590 1.00 53.72 94 GLU A C 1
ATOM 765 O O . GLU A 1 94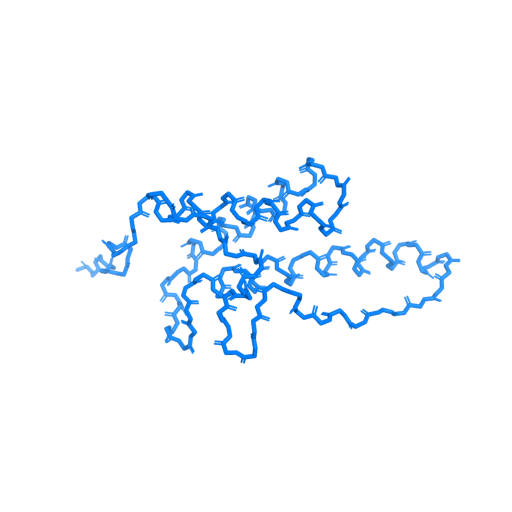 ? 10.609 5.318 2.385 1.00 53.72 94 GLU A O 1
ATOM 770 N N . ASN A 1 95 ? 9.884 5.392 4.489 1.00 56.22 95 ASN A N 1
ATOM 771 C CA . ASN A 1 95 ? 8.487 5.662 4.138 1.00 56.22 95 ASN A CA 1
ATOM 772 C C . ASN A 1 95 ? 8.322 7.103 3.609 1.00 56.22 95 ASN A C 1
ATOM 774 O O . ASN A 1 95 ? 8.158 8.051 4.373 1.00 56.22 95 ASN A O 1
ATOM 778 N N . HIS A 1 96 ? 8.351 7.282 2.287 1.00 63.47 96 HIS A N 1
ATOM 779 C CA . HIS A 1 96 ? 8.327 8.612 1.667 1.00 63.47 96 HIS A CA 1
ATOM 780 C C . HIS A 1 96 ? 6.998 9.369 1.833 1.00 63.47 96 HIS A C 1
ATOM 782 O O . HIS A 1 96 ? 7.011 10.597 1.853 1.00 63.47 96 HIS A O 1
ATOM 788 N N . PHE A 1 97 ? 5.879 8.665 2.015 1.00 63.34 97 PHE A N 1
ATOM 789 C CA . PHE A 1 97 ? 4.524 9.237 1.938 1.00 63.34 97 PHE A CA 1
ATOM 790 C C . PHE A 1 97 ? 3.909 9.558 3.298 1.00 63.34 97 PHE A C 1
ATOM 792 O O . PHE A 1 97 ? 3.036 10.422 3.396 1.00 63.34 97 PHE A O 1
ATOM 799 N N . PHE A 1 98 ? 4.377 8.871 4.339 1.00 68.12 98 PHE A N 1
ATOM 800 C CA . PHE A 1 98 ? 3.885 9.038 5.696 1.00 68.12 98 PHE A CA 1
ATOM 801 C C . PHE A 1 98 ? 4.923 9.753 6.550 1.00 68.12 98 PHE A C 1
ATOM 803 O O . PHE A 1 98 ? 6.123 9.520 6.407 1.00 68.12 98 PHE A O 1
ATOM 810 N N . ASP A 1 99 ? 4.467 10.633 7.429 1.00 72.94 99 ASP A N 1
ATOM 811 C CA . ASP A 1 99 ? 5.293 11.133 8.517 1.00 72.94 99 ASP A CA 1
ATOM 812 C C . ASP A 1 99 ? 5.502 10.044 9.590 1.00 72.94 99 ASP A C 1
ATOM 814 O O . ASP A 1 99 ? 4.930 8.949 9.538 1.00 72.94 99 ASP A O 1
ATOM 818 N N . ASN A 1 100 ? 6.313 10.354 10.601 1.00 67.19 100 ASN A N 1
ATOM 819 C CA . ASN A 1 100 ? 6.590 9.444 11.719 1.00 67.19 100 ASN A CA 1
ATOM 820 C C . ASN A 1 100 ? 5.356 9.135 12.588 1.00 67.19 100 ASN A C 1
ATOM 822 O O . ASN A 1 100 ? 5.409 8.245 13.436 1.00 67.19 100 ASN A O 1
ATOM 826 N N . TYR A 1 101 ? 4.251 9.853 12.385 1.00 65.25 101 TYR A N 1
ATOM 827 C CA . TYR A 1 101 ? 2.983 9.686 13.088 1.00 65.25 101 TYR A CA 1
ATOM 828 C C . TYR A 1 101 ? 1.949 8.915 12.244 1.00 65.25 101 TYR A C 1
ATOM 830 O O . TYR A 1 101 ? 0.852 8.620 12.721 1.00 65.25 101 TYR A O 1
ATOM 838 N N . GLY A 1 102 ? 2.300 8.527 11.012 1.00 62.16 102 GLY A N 1
ATOM 839 C CA . GLY A 1 102 ? 1.432 7.793 10.093 1.00 62.16 102 GLY A CA 1
ATOM 840 C C . GLY A 1 102 ? 0.434 8.671 9.336 1.00 62.16 102 GLY A C 1
ATOM 841 O O . GLY A 1 102 ? -0.478 8.127 8.702 1.00 62.16 102 GLY A O 1
ATOM 842 N N . HIS A 1 103 ? 0.586 9.995 9.386 1.00 65.75 103 HIS A N 1
ATOM 843 C CA . HIS A 1 103 ? -0.169 10.943 8.572 1.00 65.75 103 HIS A CA 1
ATOM 844 C C . HIS A 1 103 ? 0.497 11.149 7.218 1.00 65.75 103 HIS A C 1
ATOM 846 O O . HIS A 1 103 ? 1.678 10.875 7.039 1.00 65.75 103 HIS A O 1
ATOM 852 N N . TRP A 1 104 ? -0.274 11.634 6.247 1.00 69.12 104 TRP A N 1
ATOM 853 C CA . TRP A 1 104 ? 0.288 12.031 4.962 1.00 69.12 104 TRP A CA 1
ATOM 854 C C . TRP A 1 104 ? 1.209 13.218 5.171 1.00 69.12 104 TRP A C 1
ATOM 856 O O . TRP A 1 104 ? 0.827 14.174 5.849 1.00 69.12 104 TRP A O 1
ATOM 866 N N . LYS A 1 105 ? 2.397 13.178 4.566 1.00 74.38 105 LYS A N 1
ATOM 867 C CA . LYS A 1 105 ? 3.182 14.406 4.443 1.00 74.38 105 LYS A CA 1
ATOM 868 C C . LYS A 1 105 ? 2.378 15.401 3.609 1.00 74.38 105 LYS A C 1
ATOM 870 O O . LYS A 1 105 ? 1.682 15.006 2.671 1.00 74.38 105 LYS A O 1
ATOM 875 N N . GLU A 1 106 ? 2.474 16.675 3.969 1.00 66.44 106 GLU A N 1
ATOM 876 C CA . GLU A 1 106 ? 1.691 17.778 3.396 1.00 66.44 106 GLU A CA 1
ATOM 877 C C . GLU A 1 106 ? 1.722 17.788 1.855 1.00 66.44 106 GLU A C 1
ATOM 879 O O . GLU A 1 106 ? 0.702 17.976 1.199 1.00 66.44 106 GLU A O 1
ATOM 884 N N . GLU A 1 107 ? 2.874 17.438 1.287 1.00 65.88 107 GLU A N 1
ATOM 885 C CA . GLU A 1 107 ? 3.155 17.346 -0.151 1.00 65.88 107 GLU A CA 1
ATOM 886 C C . GLU A 1 107 ? 2.352 16.268 -0.898 1.00 65.88 107 GLU A C 1
ATOM 888 O O . GLU A 1 107 ? 2.121 16.387 -2.100 1.00 65.88 107 GLU A O 1
ATOM 893 N N . TYR A 1 108 ? 1.921 15.215 -0.201 1.00 65.75 108 TYR A N 1
ATOM 894 C CA . TYR A 1 108 ? 1.233 14.063 -0.789 1.00 65.75 108 TYR A CA 1
ATOM 895 C C . TYR A 1 108 ? -0.227 13.969 -0.349 1.00 65.75 108 TYR A C 1
ATOM 897 O O . TYR A 1 108 ? -0.864 12.936 -0.573 1.00 65.75 108 TYR A O 1
ATOM 905 N N . TYR A 1 109 ? -0.776 15.021 0.271 1.00 65.00 109 TYR A N 1
ATOM 906 C CA . TYR A 1 109 ? -2.190 15.034 0.620 1.00 65.00 109 TYR A CA 1
ATOM 907 C C . TYR A 1 109 ? -3.041 14.792 -0.635 1.00 65.00 109 TYR A C 1
ATOM 909 O O . TYR A 1 109 ? -2.947 15.541 -1.611 1.00 65.00 109 TYR A O 1
ATOM 917 N N . PRO A 1 110 ? -3.901 13.764 -0.628 1.00 57.66 110 PRO A N 1
ATOM 918 C CA . PRO A 1 110 ? -4.905 13.612 -1.663 1.00 57.66 110 PRO A CA 1
ATOM 919 C C . PRO A 1 110 ? -5.826 14.817 -1.554 1.00 57.66 110 PRO A C 1
ATOM 921 O O . PRO A 1 110 ? -6.428 15.042 -0.504 1.00 57.66 110 PRO A O 1
ATOM 924 N N . SER A 1 111 ? -5.851 15.626 -2.607 1.00 48.84 111 SER A N 1
ATOM 925 C CA . SER A 1 111 ? -6.578 16.887 -2.644 1.00 48.84 111 SER A CA 1
ATOM 926 C C . SER A 1 111 ? -8.023 16.682 -2.193 1.00 48.84 111 SER A C 1
ATOM 928 O O . SER A 1 111 ? -8.750 15.879 -2.777 1.00 48.84 111 SER A O 1
ATOM 930 N N . SER A 1 112 ? -8.411 17.403 -1.142 1.00 43.28 112 SER A N 1
ATOM 931 C CA . SER A 1 112 ? -9.790 17.499 -0.677 1.00 43.28 112 SER A CA 1
ATOM 932 C C . SER A 1 112 ? -10.659 18.066 -1.796 1.00 43.28 112 SER A C 1
ATOM 934 O O . SER A 1 112 ? -10.379 19.169 -2.277 1.00 43.28 112 SER A O 1
ATOM 936 N N . TRP A 1 113 ? -11.704 17.346 -2.180 1.00 46.38 113 TRP A N 1
ATOM 937 C CA . TRP A 1 113 ? -12.856 17.923 -2.861 1.00 46.38 113 TRP A CA 1
ATOM 938 C C . TRP A 1 113 ? -14.104 17.618 -2.040 1.00 46.38 113 TRP A C 1
ATOM 940 O O . TRP A 1 113 ? -14.139 16.529 -1.422 1.00 46.38 113 TRP A O 1
#

Foldseek 3Di:
DDPDPQLPPADPVNLVLLLVLQQVVLCVLPVDNVVSNVLSVVLSVVLSVCVSVCPPPAPSSLVSVVSSVVSSVVVVVVVVVVCVVVPDDDDDDDDPQADPRSDGDPVSPPDDD

Solvent-accessible surface area (backbone atoms only — not comparable to full-atom values): 6955 Å² total; per-residue (Å²): 134,86,81,69,76,71,80,73,78,68,53,73,65,59,53,52,52,52,51,55,50,44,37,57,52,33,32,75,74,61,76,33,66,68,61,16,50,51,52,38,52,54,34,50,54,53,40,64,75,46,48,86,73,60,80,72,86,58,57,70,67,46,55,51,48,50,50,36,50,52,52,50,49,53,49,48,56,49,53,44,47,66,49,31,79,72,58,81,83,89,86,88,82,73,68,85,58,41,44,100,86,58,44,65,36,82,92,64,53,78,78,87,126

pLDDT: mean 76.87, std 17.4, range [37.25, 97.25]

Secondary structure (DSSP, 8-state):
----GGGGSS-HHHHHHHHHHHHHHHHHHHS-HHHHHHHHHHHHHHHHHTGGG--SSS-HHHHHHHHHHHHHHHHHHHHHHHHHTTS--------SSB-TTSPBPGGGPPPP-

Radius of gyration: 15.83 Å; Cα contacts (8 Å, |Δi|>4): 60; chains: 1; bounding box: 50×33×32 Å

InterPro domains:
  IPR007627 RNA polymerase sigma-70 region 2 [PF04542] (20-81)
  IPR013325 RNA polymerase sigma factor, region 2 [SSF88946] (18-94)
  IPR014284 RNA polymerase sigma-70-like domain [TIGR02937] (18-92)
  IPR039425 RNA polymerase sigma-70-like [PTHR43133] (16-88)

Organism: Mannheimia haemolytica (NCBI:txid75985)

Sequence (113 aa):
MIHNKISLDISSEQLADIRQQMLKFAQLQLQDIALAEDMVQEAFVNAIKNIDNFQRKAALKTWIFAILKNKIIDYLRKKDRIVLESDLADDDEENHFFDNYGHWKEEYYPSSW

Nearest PDB structures (foldseek):
  5uxx-assembly1_A  TM=7.179E-01  e=1.746E-02  Bartonella quintana str. Toulouse
  7qh5-assembly2_B  TM=8.126E-01  e=9.462E-02  Streptomyces tsukubensis NRRL18488
  6in7-assembly1_B  TM=8.352E-01  e=1.177E-01  Pseudomonas aeruginosa PAO1
  5wuq-assembly1_A  TM=7.500E-01  e=7.608E-02  Bacillus subtilis subsp. subtilis str. 168
  8z6g-assembly1_B  TM=7.000E-01  e=1.386E-01  Pseudomonas aeruginosa